Protein AF-A0A023G6H4-F1 (afdb_monomer_lite)

Sequence (66 aa):
MTASAIWSEDYREHAHCLAHCLPNDCPSGCRSGCLCYRRFDHPNHGYCLDPTRRIPDSFRNLGKTS

pLDDT: mean 73.7, std 16.74, range [34.47, 90.12]

Radius of gyration: 11.91 Å; chains: 1; bounding box: 34×28×25 Å

Structure (mmCIF, N/CA/C/O backbone):
data_AF-A0A023G6H4-F1
#
_entry.id   AF-A0A023G6H4-F1
#
loop_
_atom_site.group_PDB
_atom_site.id
_atom_site.type_symbol
_atom_site.label_atom_id
_atom_site.label_alt_id
_atom_site.label_comp_id
_atom_site.label_asym_id
_atom_site.label_entity_id
_atom_site.label_seq_id
_atom_site.pdbx_PDB_ins_code
_atom_site.Cartn_x
_atom_site.Cartn_y
_atom_site.Cartn_z
_atom_site.occupancy
_atom_site.B_iso_or_equiv
_atom_site.auth_seq_id
_atom_site.auth_comp_id
_atom_site.auth_asym_id
_atom_site.auth_atom_id
_atom_site.pdbx_PDB_model_num
ATOM 1 N N . MET A 1 1 ? 12.658 -23.446 5.559 1.00 37.47 1 MET A N 1
ATOM 2 C CA . MET A 1 1 ? 11.975 -22.310 6.212 1.00 37.47 1 MET A CA 1
ATOM 3 C C . MET A 1 1 ? 10.756 -21.977 5.375 1.00 37.47 1 MET A C 1
ATOM 5 O O . MET A 1 1 ? 10.900 -21.580 4.229 1.00 37.47 1 MET A O 1
ATOM 9 N N . THR A 1 2 ? 9.572 -22.299 5.883 1.00 37.06 2 THR A N 1
ATOM 10 C CA . THR A 1 2 ? 8.288 -22.124 5.194 1.00 37.06 2 THR A CA 1
ATOM 11 C C . THR A 1 2 ? 7.976 -20.638 5.035 1.00 37.06 2 THR A C 1
ATOM 13 O O . THR A 1 2 ? 8.098 -19.884 5.997 1.00 37.06 2 THR A O 1
ATOM 16 N N . ALA A 1 3 ? 7.549 -20.226 3.838 1.00 40.44 3 ALA A N 1
ATOM 17 C CA . ALA A 1 3 ? 7.235 -18.847 3.433 1.00 40.44 3 ALA A CA 1
ATOM 18 C C . ALA A 1 3 ? 6.116 -18.149 4.249 1.00 40.44 3 ALA A C 1
ATOM 20 O O . ALA A 1 3 ? 5.700 -17.040 3.926 1.00 40.44 3 ALA A O 1
ATOM 21 N N . SER A 1 4 ? 5.641 -18.779 5.322 1.00 43.94 4 SER A N 1
ATOM 22 C CA . SER A 1 4 ? 4.556 -18.317 6.187 1.00 43.94 4 SER A CA 1
ATOM 23 C C . SER A 1 4 ? 5.008 -17.366 7.306 1.00 43.94 4 SER A C 1
ATOM 25 O O . SER A 1 4 ? 4.166 -16.900 8.062 1.00 43.94 4 SER A O 1
ATOM 27 N N . ALA A 1 5 ? 6.311 -17.075 7.423 1.00 41.56 5 ALA A N 1
ATOM 28 C CA . ALA A 1 5 ? 6.876 -16.174 8.440 1.00 41.56 5 ALA A CA 1
ATOM 29 C C . ALA A 1 5 ? 7.199 -14.754 7.924 1.00 41.56 5 ALA A C 1
ATOM 31 O O . ALA A 1 5 ? 7.758 -13.947 8.658 1.00 41.56 5 ALA A O 1
ATOM 32 N N . ILE A 1 6 ? 6.907 -14.446 6.656 1.00 52.75 6 ILE A N 1
ATOM 33 C CA . ILE A 1 6 ? 7.450 -13.240 5.997 1.00 52.75 6 ILE A CA 1
ATOM 34 C C . ILE A 1 6 ? 6.622 -11.979 6.298 1.00 52.75 6 ILE A C 1
ATOM 36 O O . ILE A 1 6 ? 7.111 -10.858 6.164 1.00 52.75 6 ILE A O 1
ATOM 40 N N . TRP A 1 7 ? 5.386 -12.139 6.764 1.00 59.28 7 TRP A N 1
ATOM 41 C CA . TRP A 1 7 ? 4.494 -11.021 7.038 1.00 59.28 7 TRP A CA 1
ATOM 42 C C . TRP A 1 7 ? 4.224 -10.942 8.543 1.00 59.28 7 TRP A C 1
ATOM 44 O O . TRP A 1 7 ? 3.682 -11.883 9.121 1.00 59.28 7 TRP A O 1
ATOM 54 N N . SER A 1 8 ? 4.663 -9.852 9.182 1.00 64.94 8 SER A N 1
ATOM 55 C CA . SER A 1 8 ? 4.511 -9.622 10.624 1.00 64.94 8 SER A CA 1
ATOM 56 C C . SER A 1 8 ? 3.039 -9.572 11.043 1.00 64.94 8 SER A C 1
ATOM 58 O O . SER A 1 8 ? 2.145 -9.446 10.207 1.00 64.94 8 SER A O 1
ATOM 60 N N . GLU A 1 9 ? 2.766 -9.652 12.346 1.00 70.50 9 GLU A N 1
ATOM 61 C CA . GLU A 1 9 ? 1.406 -9.506 12.882 1.00 70.50 9 GLU A CA 1
ATOM 62 C C . GLU A 1 9 ? 0.748 -8.192 12.427 1.00 70.50 9 GLU A C 1
ATOM 64 O O . GLU A 1 9 ? -0.414 -8.207 12.023 1.00 70.50 9 GLU A O 1
ATOM 69 N N . ASP A 1 10 ? 1.536 -7.116 12.316 1.00 68.56 10 ASP A N 1
ATOM 70 C CA . ASP A 1 10 ? 1.119 -5.838 11.724 1.00 68.56 10 ASP A CA 1
ATOM 71 C C . ASP A 1 10 ? 0.508 -6.010 10.322 1.00 68.56 10 ASP A C 1
ATOM 73 O O . ASP A 1 10 ? -0.490 -5.379 9.986 1.00 68.56 10 ASP A O 1
ATOM 77 N N . TYR A 1 11 ? 1.047 -6.914 9.491 1.00 70.81 11 TYR A N 1
ATOM 78 C CA . TYR A 1 11 ? 0.512 -7.163 8.148 1.00 70.81 11 TYR A CA 1
ATOM 79 C C . TYR A 1 11 ? -0.919 -7.706 8.179 1.00 70.81 11 TYR A C 1
ATOM 81 O O . TYR A 1 11 ? -1.725 -7.391 7.301 1.00 70.81 11 TYR A O 1
ATOM 89 N N . ARG A 1 12 ? -1.264 -8.49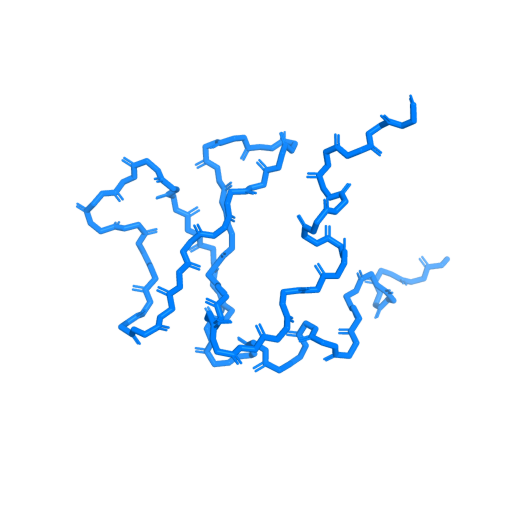4 9.205 1.00 76.19 12 ARG A N 1
ATOM 90 C CA . ARG A 1 12 ? -2.618 -9.038 9.368 1.00 76.19 12 ARG A CA 1
ATOM 91 C C . ARG A 1 12 ? -3.631 -7.950 9.706 1.00 76.19 12 ARG A C 1
ATOM 93 O O . ARG A 1 12 ? -4.796 -8.103 9.344 1.00 76.19 12 ARG A O 1
ATOM 100 N N . GLU A 1 13 ? -3.218 -6.847 10.328 1.00 82.56 13 GLU A N 1
ATOM 101 C CA . GLU A 1 13 ? -4.120 -5.722 10.609 1.00 82.56 13 GLU A CA 1
ATOM 102 C C . GLU A 1 13 ? -4.635 -5.055 9.325 1.00 82.56 13 GLU A C 1
ATOM 104 O O . GLU A 1 13 ? -5.740 -4.511 9.295 1.00 82.56 13 GLU A O 1
ATOM 109 N N . HIS A 1 14 ? -3.888 -5.176 8.225 1.00 83.62 14 HIS A N 1
ATOM 110 C CA . HIS A 1 14 ? -4.289 -4.655 6.922 1.00 83.62 14 HIS A CA 1
ATOM 111 C C . HIS A 1 14 ? -5.199 -5.605 6.137 1.00 83.62 14 HIS A C 1
ATOM 113 O O . HIS A 1 14 ? -5.532 -5.277 5.002 1.00 83.62 14 HIS A O 1
ATOM 119 N N . ALA A 1 15 ? -5.622 -6.755 6.684 1.00 83.56 15 ALA A N 1
ATOM 120 C CA . ALA A 1 15 ? -6.340 -7.805 5.944 1.00 83.56 15 ALA A CA 1
ATOM 121 C C . ALA A 1 15 ? -7.556 -7.315 5.136 1.00 83.56 15 ALA A C 1
ATOM 123 O O . ALA A 1 15 ? -7.851 -7.861 4.078 1.00 83.56 15 ALA A O 1
ATOM 124 N N . HIS A 1 16 ? -8.239 -6.266 5.598 1.00 86.25 16 HIS A N 1
ATOM 125 C CA . HIS A 1 16 ? -9.373 -5.665 4.889 1.00 86.25 16 HIS A CA 1
ATOM 126 C C . HIS A 1 16 ? -8.961 -4.819 3.667 1.00 86.25 16 HIS A C 1
ATOM 128 O O . HIS A 1 16 ? -9.761 -4.637 2.748 1.00 86.25 16 HIS A O 1
ATOM 134 N N . CYS A 1 17 ? -7.725 -4.320 3.655 1.00 86.62 17 CYS A N 1
ATOM 135 C CA . CYS A 1 17 ? -7.117 -3.586 2.554 1.00 86.62 17 CYS A CA 1
ATOM 136 C C . CYS A 1 17 ? -6.235 -4.451 1.657 1.00 86.62 17 CYS A C 1
ATOM 138 O O . CYS A 1 17 ? -6.003 -4.033 0.529 1.00 86.62 17 CYS A O 1
ATOM 140 N N . LEU A 1 18 ? -5.765 -5.620 2.114 1.00 84.25 18 LEU A N 1
ATOM 141 C CA . LEU A 1 18 ? -4.803 -6.452 1.386 1.00 84.25 18 LEU A CA 1
ATOM 142 C C . LEU A 1 18 ? -5.284 -6.800 -0.028 1.00 84.25 18 LEU A C 1
ATOM 144 O O . LEU A 1 18 ? -6.130 -7.668 -0.237 1.00 84.25 18 LEU A O 1
ATOM 148 N N . ALA A 1 19 ? -4.685 -6.130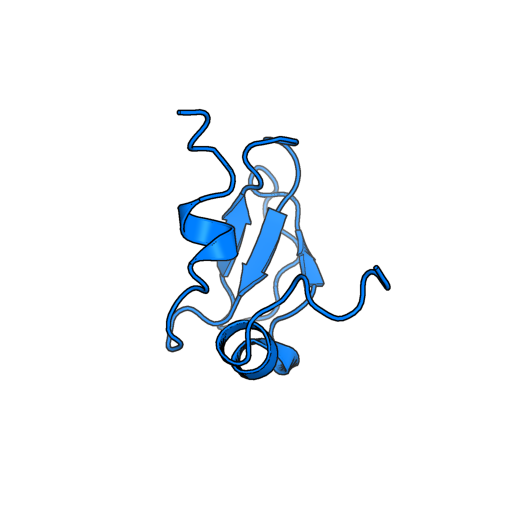 -1.006 1.00 86.25 19 ALA A N 1
ATOM 149 C CA . ALA A 1 19 ? -4.866 -6.361 -2.430 1.00 86.25 19 ALA A CA 1
ATOM 150 C C . ALA A 1 19 ? -3.604 -5.920 -3.180 1.00 86.25 19 ALA A C 1
ATOM 152 O O . ALA A 1 19 ? -2.833 -5.098 -2.683 1.00 86.25 19 ALA A O 1
ATOM 153 N N . HIS A 1 20 ? -3.385 -6.456 -4.379 1.00 86.88 20 HIS A N 1
ATOM 154 C CA . HIS A 1 20 ? -2.364 -5.919 -5.277 1.00 86.88 20 HIS A CA 1
ATOM 155 C C . HIS A 1 20 ? -2.862 -4.616 -5.897 1.00 86.88 20 HIS A C 1
ATOM 157 O O . HIS A 1 20 ? -4.044 -4.492 -6.215 1.00 86.88 20 HIS A O 1
ATOM 163 N N . CYS A 1 21 ? -1.952 -3.670 -6.100 1.00 89.75 21 CYS A N 1
ATOM 164 C CA . CYS A 1 21 ? -2.264 -2.402 -6.746 1.00 89.75 21 CYS A CA 1
ATOM 165 C C . CYS A 1 21 ? -1.185 -1.965 -7.728 1.00 89.75 21 CYS A C 1
ATOM 167 O O . CYS A 1 21 ? -0.037 -2.419 -7.673 1.00 89.75 21 CYS A O 1
ATOM 169 N N . LEU A 1 22 ? -1.579 -1.055 -8.613 1.00 90.12 22 LEU A N 1
ATOM 170 C CA . LEU A 1 22 ? -0.710 -0.373 -9.558 1.00 90.12 22 LEU A CA 1
ATOM 171 C C . LEU A 1 22 ? -0.555 1.078 -9.076 1.00 90.12 22 LEU A C 1
ATOM 173 O O . LEU A 1 22 ? -1.483 1.872 -9.214 1.00 90.12 22 LEU A O 1
ATOM 177 N N . PRO A 1 23 ? 0.582 1.448 -8.455 1.00 84.12 23 PRO A N 1
ATOM 178 C CA . PRO A 1 23 ? 0.753 2.754 -7.815 1.00 84.12 23 PRO A CA 1
ATOM 179 C C . PRO A 1 23 ? 0.723 3.937 -8.789 1.00 84.12 23 PRO A C 1
ATOM 181 O O . PRO A 1 23 ? 0.592 5.072 -8.342 1.00 84.12 23 PRO A O 1
ATOM 184 N N . ASN A 1 24 ? 0.867 3.686 -10.091 1.00 84.94 24 ASN A N 1
ATOM 185 C CA . ASN A 1 24 ? 0.845 4.717 -11.128 1.00 84.94 24 ASN A CA 1
ATOM 186 C C . ASN A 1 24 ? -0.517 4.819 -11.840 1.00 84.94 24 ASN A C 1
ATOM 188 O O . ASN A 1 24 ? -0.694 5.719 -12.658 1.00 84.94 24 ASN A O 1
ATOM 192 N N . ASP A 1 25 ? -1.466 3.932 -11.528 1.00 86.50 25 ASP A N 1
ATOM 193 C CA . ASP A 1 25 ? -2.780 3.903 -12.167 1.00 86.50 25 ASP A CA 1
ATOM 194 C C . ASP A 1 25 ? -3.811 4.681 -11.338 1.00 86.50 25 ASP A C 1
ATOM 196 O O . ASP A 1 25 ? -3.743 4.741 -10.107 1.00 86.50 25 ASP A O 1
ATOM 200 N N . CYS A 1 26 ? -4.810 5.242 -12.022 1.00 79.75 26 CYS A N 1
ATOM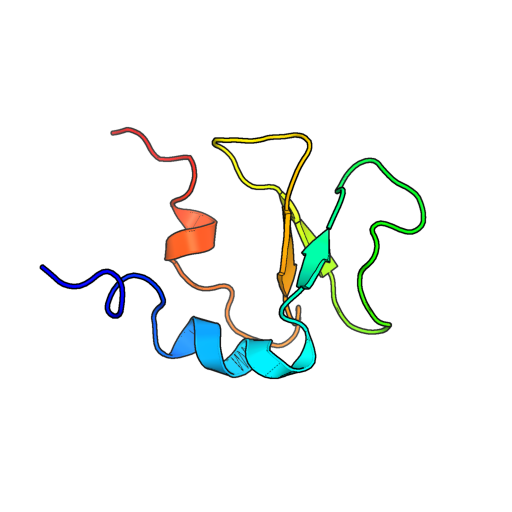 201 C CA . CYS A 1 26 ? -5.969 5.897 -11.417 1.00 79.75 26 CYS A CA 1
ATOM 202 C C . CYS A 1 26 ? -7.265 5.275 -11.975 1.00 79.75 26 CYS A C 1
ATOM 204 O O . CYS A 1 26 ? -7.632 5.588 -13.108 1.00 79.75 26 CYS A O 1
ATOM 206 N N . PRO A 1 27 ? -7.984 4.434 -11.204 1.00 78.88 27 PRO A N 1
ATOM 207 C CA . PRO A 1 27 ? -7.706 4.054 -9.819 1.00 78.88 27 PRO A CA 1
ATOM 208 C C . PRO A 1 27 ? -6.564 3.034 -9.712 1.00 78.88 27 PRO A C 1
ATOM 210 O O . PRO A 1 27 ? -6.436 2.143 -10.542 1.00 78.88 27 PRO A O 1
ATOM 213 N N . SER A 1 28 ? -5.800 3.096 -8.622 1.00 80.56 28 SER A N 1
ATOM 214 C CA . SER A 1 28 ? -4.688 2.169 -8.356 1.00 80.56 28 SER A CA 1
ATOM 215 C C . SER A 1 28 ? -5.131 0.724 -8.084 1.00 80.56 28 SER A C 1
ATOM 217 O O . SER A 1 28 ? -4.295 -0.170 -7.959 1.00 80.56 28 SER A O 1
ATOM 219 N N . GLY A 1 29 ? -6.442 0.486 -7.968 1.00 85.50 29 GLY A N 1
ATOM 220 C CA . GLY A 1 29 ? -7.046 -0.810 -7.650 1.00 85.50 29 GLY A CA 1
ATOM 221 C C . GLY A 1 29 ? -7.343 -1.024 -6.161 1.00 85.50 29 GLY A C 1
ATOM 222 O O . GLY A 1 29 ? -7.917 -2.049 -5.799 1.00 85.50 29 GLY A O 1
ATOM 223 N N . CYS A 1 30 ? -7.005 -0.067 -5.291 1.00 88.75 30 CYS A N 1
ATOM 224 C CA . CYS A 1 30 ? -7.319 -0.157 -3.866 1.00 88.75 30 CYS A CA 1
ATOM 225 C C . CYS A 1 30 ? -8.774 0.201 -3.549 1.00 88.75 30 CYS A C 1
ATOM 227 O O . CYS A 1 30 ? -9.378 1.072 -4.175 1.00 88.75 30 CYS A O 1
ATOM 229 N N . ARG A 1 31 ? -9.327 -0.462 -2.527 1.00 86.75 31 ARG A N 1
ATOM 230 C CA . ARG A 1 31 ? -10.642 -0.124 -1.965 1.00 86.75 31 ARG A CA 1
ATOM 231 C C . ARG A 1 31 ? -10.611 1.254 -1.298 1.00 86.75 31 ARG A C 1
ATOM 233 O O . ARG A 1 31 ? -9.559 1.711 -0.851 1.00 86.75 31 ARG A O 1
ATOM 240 N N . SER A 1 32 ? -11.774 1.897 -1.188 1.00 84.69 32 SER A N 1
ATOM 241 C CA . SER A 1 32 ? -11.917 3.159 -0.454 1.00 84.69 32 SER A CA 1
ATOM 242 C C . SER A 1 32 ? -11.409 3.020 0.981 1.00 84.69 32 SER A C 1
ATOM 244 O O . SER A 1 32 ? -11.767 2.075 1.678 1.00 84.69 32 SER A O 1
ATOM 246 N N . GLY A 1 33 ? -10.574 3.970 1.405 1.00 85.75 33 GLY A N 1
ATOM 247 C CA . GLY A 1 33 ? -9.919 3.948 2.714 1.00 85.75 33 GLY A CA 1
ATOM 248 C C . GLY A 1 33 ? -8.567 3.229 2.739 1.00 85.75 33 GLY A C 1
ATOM 249 O O . GLY A 1 33 ? -7.862 3.352 3.730 1.00 85.75 33 GLY A O 1
ATOM 250 N N . CYS A 1 34 ? -8.163 2.552 1.660 1.00 89.44 34 CYS A N 1
ATOM 251 C CA . CYS A 1 34 ? -6.859 1.899 1.542 1.00 89.44 34 CYS A CA 1
ATOM 252 C C . CYS A 1 34 ? -5.918 2.699 0.632 1.00 89.44 34 CYS A C 1
ATOM 254 O O . CYS A 1 34 ? -6.357 3.298 -0.352 1.00 89.44 34 CYS A O 1
ATOM 256 N N . LEU A 1 35 ? -4.614 2.660 0.913 1.00 87.50 35 LEU A N 1
ATOM 257 C CA . LEU A 1 35 ? -3.586 3.293 0.083 1.00 87.50 35 LEU A CA 1
ATOM 258 C C . LEU A 1 35 ? -2.688 2.256 -0.583 1.00 87.50 35 LEU A C 1
ATOM 260 O O . LEU A 1 35 ? -2.335 1.246 0.020 1.00 87.50 35 LEU A O 1
ATOM 264 N N . CYS A 1 36 ? -2.299 2.530 -1.827 1.00 87.56 36 CYS A N 1
ATOM 265 C CA . CYS A 1 36 ? -1.354 1.698 -2.560 1.00 87.56 36 CYS A CA 1
ATOM 266 C C . CYS A 1 36 ? 0.084 2.044 -2.157 1.00 87.56 36 CYS A C 1
ATOM 268 O O . CYS A 1 36 ? 0.579 3.125 -2.478 1.00 87.56 36 CYS A O 1
ATOM 270 N N . TYR A 1 37 ? 0.770 1.116 -1.494 1.00 83.81 37 TYR A N 1
ATOM 271 C CA . TYR A 1 37 ? 2.186 1.233 -1.163 1.00 83.81 37 TYR A CA 1
ATOM 272 C C . TYR A 1 37 ? 3.018 0.494 -2.204 1.00 83.81 37 TYR A C 1
ATOM 274 O O . TYR A 1 37 ? 2.897 -0.720 -2.378 1.00 83.81 37 TYR A O 1
ATOM 282 N N . ARG A 1 38 ? 3.866 1.245 -2.910 1.00 84.31 38 ARG A N 1
ATOM 283 C CA . ARG A 1 38 ? 4.756 0.727 -3.950 1.00 84.31 38 ARG A CA 1
ATOM 284 C C . ARG A 1 38 ? 5.752 -0.276 -3.363 1.00 84.31 38 ARG A C 1
ATOM 286 O O . ARG A 1 38 ? 6.365 -0.028 -2.327 1.00 84.31 38 ARG A O 1
ATOM 293 N N . ARG A 1 39 ? 5.954 -1.385 -4.069 1.00 79.44 39 ARG A N 1
ATOM 294 C CA . ARG A 1 39 ? 7.055 -2.315 -3.820 1.00 79.44 39 ARG A CA 1
ATOM 295 C C . ARG A 1 39 ? 8.347 -1.733 -4.376 1.00 79.44 39 ARG A C 1
ATOM 297 O O . ARG A 1 39 ? 8.371 -1.238 -5.498 1.00 79.44 39 ARG A O 1
ATOM 304 N N . PHE A 1 40 ? 9.439 -1.839 -3.638 1.00 70.94 40 PHE A N 1
ATOM 305 C CA . PHE A 1 40 ? 10.723 -1.342 -4.130 1.00 70.94 40 PHE A CA 1
ATOM 306 C C . PHE A 1 40 ? 11.330 -2.218 -5.224 1.00 70.94 40 PHE A C 1
ATOM 308 O O . PHE A 1 40 ? 11.877 -1.705 -6.193 1.00 70.94 40 PHE A O 1
ATOM 315 N N . ASP A 1 41 ? 11.195 -3.538 -5.096 1.00 71.25 41 ASP A N 1
ATOM 316 C CA . ASP A 1 41 ? 11.700 -4.503 -6.072 1.00 71.25 41 ASP A CA 1
ATOM 317 C C . ASP A 1 41 ? 10.890 -4.504 -7.381 1.00 71.25 41 ASP A C 1
ATOM 319 O O . ASP A 1 41 ? 11.375 -4.950 -8.414 1.00 71.25 41 ASP A O 1
ATOM 323 N N . HIS A 1 42 ? 9.666 -3.973 -7.347 1.00 78.00 42 HIS A N 1
ATOM 324 C CA . HIS A 1 42 ? 8.771 -3.860 -8.494 1.00 78.00 42 HIS A CA 1
ATOM 325 C C . HIS A 1 42 ? 8.054 -2.498 -8.452 1.00 78.00 42 HIS A C 1
ATOM 327 O O . HIS A 1 42 ? 6.913 -2.436 -8.000 1.00 78.00 42 HIS A O 1
ATOM 333 N N . PRO A 1 43 ? 8.667 -1.396 -8.932 1.00 76.19 43 PRO A N 1
ATOM 334 C CA . PRO A 1 43 ? 8.148 -0.034 -8.738 1.00 76.19 43 PRO A CA 1
ATOM 335 C C . PRO A 1 43 ? 6.795 0.235 -9.416 1.00 76.19 43 PRO A C 1
ATOM 337 O O . PRO A 1 43 ? 6.093 1.182 -9.057 1.00 76.19 43 PRO A O 1
ATOM 340 N N . ASN A 1 44 ? 6.408 -0.609 -10.372 1.00 84.50 44 ASN A N 1
ATOM 341 C CA . ASN A 1 44 ? 5.107 -0.549 -11.039 1.00 84.50 44 ASN A CA 1
ATOM 342 C C . ASN A 1 44 ? 4.026 -1.376 -10.331 1.00 84.50 44 ASN A C 1
ATOM 344 O O . ASN A 1 44 ? 2.891 -1.407 -10.788 1.00 84.50 44 ASN A O 1
ATOM 348 N N . HIS A 1 45 ? 4.358 -2.033 -9.220 1.00 86.12 45 HIS A N 1
ATOM 349 C CA . HIS A 1 45 ? 3.434 -2.833 -8.431 1.00 86.12 45 HIS A CA 1
ATOM 350 C C . HIS A 1 45 ? 3.493 -2.419 -6.961 1.00 86.12 45 HIS A C 1
ATOM 352 O O . HIS A 1 45 ? 4.497 -1.916 -6.456 1.00 86.12 45 HIS A O 1
ATOM 358 N N . GLY A 1 46 ? 2.398 -2.636 -6.253 1.00 87.25 46 GLY A N 1
ATOM 359 C CA . GLY A 1 46 ? 2.264 -2.303 -4.847 1.00 87.25 46 GLY A CA 1
ATOM 360 C C . GLY A 1 46 ? 1.295 -3.227 -4.129 1.00 87.25 46 GLY A C 1
ATOM 361 O O . GLY A 1 46 ? 0.694 -4.120 -4.733 1.00 87.25 46 GLY A O 1
ATOM 362 N N . TYR A 1 47 ? 1.127 -2.965 -2.838 1.00 86.94 47 TYR A N 1
ATOM 363 C CA . TYR A 1 47 ? 0.061 -3.549 -2.037 1.00 86.94 47 TYR A CA 1
ATOM 364 C C . TYR A 1 47 ? -0.805 -2.458 -1.420 1.00 86.94 47 TYR A C 1
ATOM 366 O O . TYR A 1 47 ? -0.307 -1.441 -0.938 1.00 86.94 47 TYR A O 1
ATOM 374 N N . CYS A 1 48 ? -2.108 -2.698 -1.414 1.00 89.00 48 CYS A N 1
ATOM 375 C CA . CYS A 1 48 ? -3.073 -1.887 -0.702 1.00 89.00 48 CYS A CA 1
ATOM 376 C C . CYS A 1 48 ? -2.970 -2.172 0.797 1.00 89.00 48 CYS A C 1
ATOM 378 O O . CYS A 1 48 ? -3.128 -3.314 1.229 1.00 89.00 48 CYS A O 1
ATOM 380 N N . LEU A 1 49 ? -2.720 -1.130 1.584 1.00 86.81 49 LEU A N 1
ATOM 381 C CA . LEU A 1 49 ? -2.644 -1.198 3.038 1.00 86.81 49 LEU A CA 1
ATOM 382 C C . LEU A 1 49 ? -3.561 -0.144 3.658 1.00 86.81 49 LEU A C 1
ATOM 384 O O . LEU A 1 49 ? -3.778 0.928 3.091 1.00 86.81 49 LEU A O 1
ATOM 388 N N . ASP A 1 50 ? -4.085 -0.466 4.836 1.00 89.19 50 ASP A N 1
ATOM 389 C CA . ASP A 1 50 ? -4.801 0.486 5.690 1.00 89.19 50 ASP A CA 1
ATOM 390 C C . ASP A 1 50 ? -3.841 1.579 6.201 1.00 89.19 50 ASP A C 1
ATOM 392 O O . ASP A 1 50 ? -2.902 1.247 6.931 1.00 89.19 50 ASP A O 1
ATOM 396 N N . PRO A 1 51 ? -4.053 2.864 5.858 1.00 83.88 51 PRO A N 1
ATOM 397 C CA . PRO A 1 51 ? -3.217 3.965 6.327 1.00 83.88 51 PRO A CA 1
ATOM 398 C C . PRO A 1 51 ? -3.402 4.288 7.819 1.00 83.88 51 PRO A C 1
ATOM 400 O O . PRO A 1 51 ? -2.589 5.020 8.378 1.00 83.88 51 PRO A O 1
ATOM 403 N N . THR A 1 52 ? -4.457 3.782 8.467 1.00 88.06 52 THR A N 1
ATOM 404 C CA . THR A 1 52 ? -4.715 3.971 9.907 1.00 88.06 52 THR A CA 1
ATOM 405 C C . THR A 1 52 ? -3.960 2.971 10.780 1.00 88.06 52 THR A C 1
ATOM 407 O O . THR A 1 52 ? -3.883 3.141 11.998 1.00 88.06 52 THR A O 1
ATOM 410 N N . ARG A 1 53 ? -3.378 1.936 10.166 1.00 85.62 53 ARG A N 1
ATOM 411 C CA . ARG A 1 53 ? -2.598 0.900 10.842 1.00 85.62 53 ARG A CA 1
ATOM 412 C C . ARG A 1 53 ? -1.115 1.150 10.675 1.00 85.62 53 ARG A C 1
ATOM 414 O O . ARG A 1 53 ? -0.664 1.830 9.750 1.00 85.62 53 ARG A O 1
ATOM 421 N N . ARG A 1 54 ? -0.334 0.583 11.591 1.00 82.81 54 ARG A N 1
ATOM 422 C CA . ARG A 1 54 ? 1.118 0.662 11.498 1.00 82.81 54 ARG A CA 1
ATOM 423 C C . ARG A 1 54 ? 1.559 -0.075 10.239 1.00 82.81 54 ARG A C 1
ATOM 425 O O . ARG 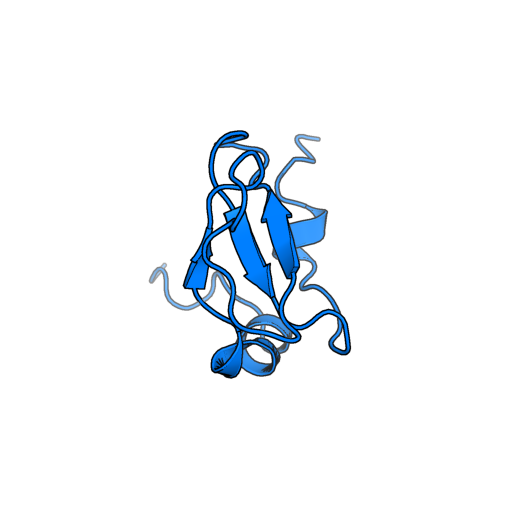A 1 54 ? 1.423 -1.285 10.151 1.00 82.81 54 ARG A O 1
ATOM 432 N N . ILE A 1 55 ? 2.147 0.665 9.301 1.00 74.31 55 ILE A N 1
ATOM 433 C CA . ILE A 1 55 ? 2.760 0.070 8.113 1.00 74.31 55 ILE A CA 1
ATOM 434 C C . ILE A 1 55 ? 3.816 -0.942 8.583 1.00 74.31 55 ILE A C 1
ATOM 436 O O . ILE A 1 55 ? 4.713 -0.543 9.338 1.00 74.31 55 ILE A O 1
ATOM 440 N N . PRO A 1 56 ? 3.752 -2.209 8.141 1.00 69.06 56 PRO A N 1
ATOM 441 C CA . PRO A 1 56 ? 4.656 -3.238 8.618 1.00 69.06 56 PRO A CA 1
ATOM 442 C C . PRO A 1 56 ? 6.087 -2.880 8.237 1.00 69.06 56 PRO A C 1
ATOM 444 O O . PRO A 1 56 ? 6.339 -2.346 7.152 1.00 69.06 56 PRO A O 1
ATOM 447 N N . ASP A 1 57 ? 7.050 -3.201 9.098 1.00 69.00 57 ASP A N 1
ATOM 448 C CA . ASP A 1 57 ? 8.452 -2.862 8.832 1.00 69.00 57 ASP A CA 1
ATOM 449 C C . ASP A 1 57 ? 8.987 -3.557 7.567 1.00 69.00 57 ASP A C 1
ATOM 451 O O . ASP A 1 57 ? 9.887 -3.037 6.911 1.00 69.00 57 ASP A O 1
ATOM 455 N N . SER A 1 58 ? 8.373 -4.667 7.141 1.00 64.81 58 SER A N 1
ATOM 456 C CA . SER A 1 58 ? 8.641 -5.293 5.842 1.00 64.81 58 SER A CA 1
ATOM 457 C C . SER A 1 58 ? 8.342 -4.363 4.661 1.00 64.81 58 SER A C 1
ATOM 459 O O . SER A 1 58 ? 9.068 -4.400 3.678 1.00 64.81 58 SER A O 1
ATOM 461 N N . PHE A 1 59 ? 7.370 -3.454 4.766 1.00 64.12 59 PHE A N 1
ATOM 462 C CA . PHE A 1 59 ? 7.113 -2.413 3.763 1.00 64.12 59 PHE A CA 1
ATOM 463 C C . PHE A 1 59 ? 8.030 -1.202 3.890 1.00 64.12 59 PHE A C 1
ATOM 465 O O . PHE A 1 59 ? 8.345 -0.581 2.879 1.00 64.12 59 PHE A O 1
ATOM 472 N N . ARG A 1 60 ? 8.496 -0.881 5.104 1.00 57.97 60 ARG A N 1
ATOM 473 C CA . ARG A 1 60 ? 9.539 0.143 5.304 1.00 57.97 60 ARG A CA 1
ATOM 474 C C . ARG A 1 60 ? 10.916 -0.313 4.816 1.00 57.97 60 ARG A C 1
ATOM 476 O O . ARG A 1 60 ? 11.728 0.534 4.457 1.00 57.97 60 ARG A O 1
ATOM 483 N N . ASN A 1 61 ? 11.172 -1.623 4.812 1.00 51.22 61 ASN A N 1
ATOM 484 C CA . ASN A 1 61 ? 12.460 -2.221 4.456 1.00 51.22 61 ASN A CA 1
ATOM 485 C C . ASN A 1 61 ? 12.478 -2.933 3.096 1.00 51.22 61 ASN A C 1
ATOM 487 O O . ASN A 1 61 ? 13.554 -3.348 2.667 1.00 51.22 61 ASN A O 1
ATOM 491 N N . LEU A 1 62 ? 11.351 -3.033 2.381 1.00 50.72 62 LEU A N 1
ATOM 492 C CA . LEU A 1 62 ? 11.354 -3.282 0.937 1.00 50.72 62 LEU A CA 1
ATOM 493 C C . LEU A 1 62 ? 12.082 -2.092 0.292 1.00 50.72 62 LEU A C 1
ATOM 495 O O . LEU A 1 62 ? 11.465 -1.072 0.017 1.00 50.72 62 LEU A O 1
ATOM 499 N N . GLY A 1 63 ? 13.407 -2.192 0.152 1.00 40.88 63 GLY A N 1
ATOM 500 C CA . GLY A 1 63 ? 14.281 -1.162 -0.418 1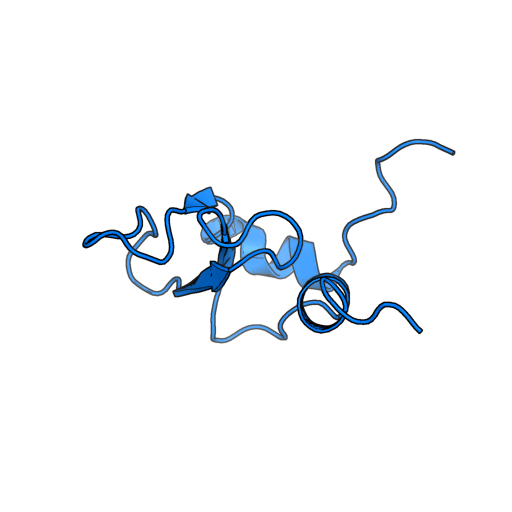.00 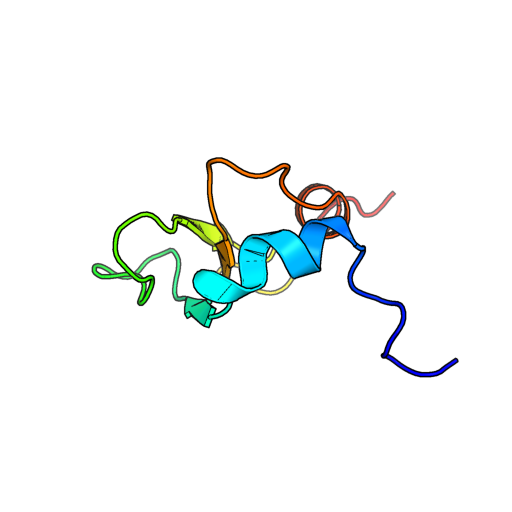40.88 63 GLY A CA 1
ATOM 501 C C . GLY A 1 63 ? 15.509 -0.752 0.385 1.00 40.88 63 GLY A C 1
ATOM 502 O O . GLY A 1 63 ? 16.372 -0.066 -0.156 1.00 40.88 63 GLY A O 1
ATOM 503 N N . LYS A 1 64 ? 15.660 -1.206 1.633 1.00 34.47 64 LYS A N 1
ATOM 504 C CA . LYS A 1 64 ? 16.954 -1.120 2.324 1.00 34.47 64 LYS A CA 1
ATOM 505 C C . LYS A 1 64 ? 17.775 -2.367 2.012 1.00 34.47 64 LYS A C 1
ATOM 507 O O . LYS A 1 64 ? 17.845 -3.292 2.813 1.00 34.47 64 LYS A O 1
ATOM 512 N N . THR A 1 65 ? 18.403 -2.389 0.840 1.00 39.06 65 THR A N 1
ATOM 513 C CA . THR A 1 65 ? 19.711 -3.044 0.742 1.00 39.06 65 THR A CA 1
ATOM 514 C C . THR A 1 65 ? 20.671 -2.235 1.608 1.00 39.06 65 THR A C 1
ATOM 516 O O . THR A 1 65 ? 20.765 -1.020 1.445 1.00 39.06 65 THR A O 1
ATOM 519 N N . SER A 1 66 ? 21.268 -2.925 2.578 1.00 40.12 66 SER A N 1
ATOM 520 C CA . SER A 1 66 ? 22.435 -2.511 3.366 1.00 40.12 66 SER A CA 1
ATOM 521 C C . SER A 1 66 ? 23.486 -1.773 2.549 1.00 40.12 66 SER A C 1
ATOM 523 O O . SER A 1 66 ? 23.735 -2.247 1.415 1.00 40.12 66 SER A O 1
#

Organism: Amblyomma triste (NCBI:txid251400)

Foldseek 3Di:
DDPPPLADPLNVVFVVFWDKFQQPDVVRPTDPQWDFQAQLVHRRITTTGRPVTDDTVSSVCSPPPD

Secondary structure (DSSP, 8-state):
--GGGSS-HHHHHTTTT-EEE-TTSSS-SPPTT-EEEEPSSSTT-EEEE-TTSPPPHHHHHTT---